Protein AF-A0A2T1C497-F1 (afdb_monomer)

Structure (mmCIF, N/CA/C/O backbone):
data_AF-A0A2T1C497-F1
#
_entry.id   AF-A0A2T1C497-F1
#
loop_
_atom_site.group_PDB
_atom_site.id
_atom_site.type_symbol
_atom_site.label_atom_id
_atom_site.label_alt_id
_atom_site.label_comp_id
_atom_site.label_asym_id
_atom_site.label_entity_id
_atom_site.label_seq_id
_atom_site.pdbx_PDB_ins_code
_atom_site.Cartn_x
_atom_site.Cartn_y
_atom_site.Cartn_z
_atom_site.occupancy
_atom_site.B_iso_or_equiv
_atom_site.auth_seq_id
_atom_site.auth_comp_id
_atom_site.auth_asym_id
_atom_site.auth_atom_id
_atom_site.pdbx_PDB_model_num
ATOM 1 N N . MET A 1 1 ? -52.859 -9.482 40.076 1.00 52.31 1 MET A N 1
ATOM 2 C CA . MET A 1 1 ? -51.855 -8.400 40.015 1.00 52.31 1 MET A CA 1
ATOM 3 C C . MET A 1 1 ? -51.204 -8.455 38.643 1.00 52.31 1 MET A C 1
ATOM 5 O O . MET A 1 1 ? -50.686 -9.506 38.298 1.00 52.31 1 MET A O 1
ATOM 9 N N . MET A 1 2 ? -51.295 -7.397 37.838 1.00 67.19 2 MET A N 1
ATOM 10 C CA . MET A 1 2 ? -50.586 -7.302 36.555 1.00 67.19 2 MET A CA 1
ATOM 11 C C . MET A 1 2 ? -49.305 -6.506 36.805 1.00 67.19 2 MET A C 1
ATOM 13 O O . MET A 1 2 ? -49.378 -5.345 37.199 1.00 67.19 2 MET A O 1
ATOM 17 N N . GLY A 1 3 ? -48.149 -7.156 36.679 1.00 69.44 3 GLY A N 1
ATOM 18 C CA . GLY A 1 3 ? -46.849 -6.512 36.849 1.00 69.44 3 GLY A CA 1
ATOM 19 C C . GLY A 1 3 ? -46.470 -5.728 35.597 1.00 69.44 3 GLY A C 1
ATOM 20 O O . GLY A 1 3 ? -46.554 -6.248 34.489 1.00 69.44 3 GLY A O 1
ATOM 21 N N . ILE A 1 4 ? -46.055 -4.479 35.777 1.00 73.62 4 ILE A N 1
ATOM 22 C CA . ILE A 1 4 ? -45.469 -3.647 34.725 1.00 73.62 4 ILE A CA 1
ATOM 23 C C . ILE A 1 4 ? -43.995 -4.032 34.536 1.00 73.62 4 ILE A C 1
ATOM 25 O O . ILE A 1 4 ? -43.206 -3.950 35.475 1.00 73.62 4 ILE A O 1
ATOM 29 N N . SER A 1 5 ? -43.617 -4.459 33.329 1.00 75.06 5 SER A N 1
ATOM 30 C CA . SER A 1 5 ? -42.212 -4.651 32.945 1.00 75.06 5 SER A CA 1
ATOM 31 C C . SER A 1 5 ? -41.606 -3.326 32.492 1.00 75.06 5 SER A C 1
ATOM 33 O O . SER A 1 5 ? -42.155 -2.656 31.620 1.00 75.06 5 SER A O 1
ATOM 35 N N . ILE A 1 6 ? -40.449 -2.973 33.052 1.00 75.44 6 ILE A N 1
ATOM 36 C CA . ILE A 1 6 ? -39.635 -1.831 32.624 1.00 75.44 6 ILE A CA 1
ATOM 37 C C . ILE A 1 6 ? -38.424 -2.390 31.873 1.00 75.44 6 ILE A C 1
ATOM 39 O O . ILE A 1 6 ? -37.670 -3.188 32.427 1.00 75.44 6 ILE A O 1
ATOM 43 N N . ALA A 1 7 ? -38.235 -1.981 30.618 1.00 76.50 7 ALA A N 1
ATOM 44 C CA . ALA A 1 7 ? -37.019 -2.272 29.865 1.00 76.50 7 ALA A CA 1
ATOM 45 C C . ALA A 1 7 ? -35.981 -1.169 30.127 1.00 76.50 7 ALA A C 1
ATOM 47 O O . ALA A 1 7 ? -36.227 0.003 29.845 1.00 76.50 7 ALA A O 1
ATOM 48 N N . LEU A 1 8 ? -34.821 -1.541 30.668 1.00 73.50 8 LEU A N 1
ATOM 49 C CA . LEU A 1 8 ? -33.668 -0.651 30.806 1.00 73.50 8 LEU A CA 1
ATOM 50 C C . LEU A 1 8 ? -32.884 -0.648 29.488 1.00 73.50 8 LEU A C 1
ATOM 52 O O . LEU A 1 8 ? -32.330 -1.671 29.091 1.00 73.50 8 LEU A O 1
ATOM 56 N N . VAL A 1 9 ? -32.825 0.499 28.809 1.00 76.00 9 VAL A N 1
ATOM 57 C CA . VAL A 1 9 ? -31.936 0.690 27.654 1.00 76.00 9 VAL A CA 1
ATOM 58 C C . VAL A 1 9 ? -30.534 0.978 28.188 1.00 76.00 9 VAL A C 1
ATOM 60 O O . VAL A 1 9 ? -30.273 2.062 28.707 1.00 76.00 9 VAL A O 1
ATOM 63 N N . GLN A 1 10 ? -29.631 0.001 28.100 1.00 77.00 10 GLN A N 1
ATOM 64 C CA . GLN A 1 10 ? -28.239 0.180 28.510 1.00 77.00 10 GLN A CA 1
ATOM 65 C C . GLN A 1 10 ? -27.448 0.842 27.372 1.00 77.00 10 GLN A C 1
ATOM 67 O O . GLN A 1 10 ? -27.285 0.260 26.301 1.00 77.00 10 GLN A O 1
ATOM 72 N N . ILE A 1 11 ? -26.945 2.056 27.598 1.00 74.25 11 ILE A N 1
ATOM 73 C CA . ILE A 1 11 ? -26.033 2.727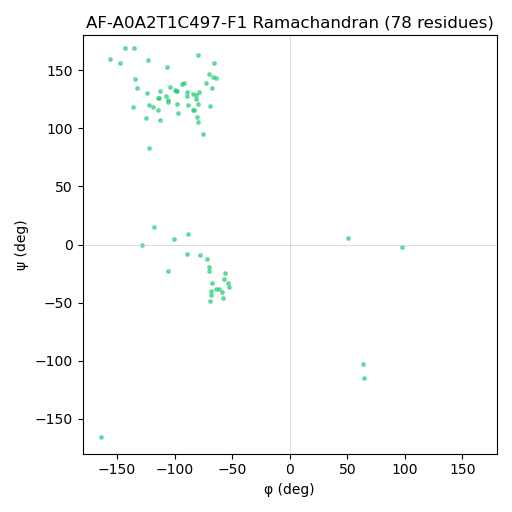 26.664 1.00 74.25 11 ILE A CA 1
ATOM 74 C C . ILE A 1 11 ? -24.633 2.147 26.900 1.00 74.25 11 ILE A C 1
ATOM 76 O O . ILE A 1 11 ? -24.035 2.380 27.949 1.00 74.25 11 ILE A O 1
ATOM 80 N N . ALA A 1 12 ? -24.115 1.364 25.953 1.00 78.12 12 ALA A N 1
ATOM 81 C CA . ALA A 1 12 ? -22.741 0.872 26.013 1.00 78.12 12 ALA A CA 1
ATOM 82 C C . ALA A 1 12 ? -21.771 1.962 25.509 1.00 78.12 12 ALA A C 1
ATOM 84 O O . ALA A 1 12 ? -21.986 2.492 24.416 1.00 78.12 12 ALA A O 1
ATOM 85 N N . PRO A 1 13 ? -20.710 2.316 26.259 1.00 75.06 13 PRO A N 1
ATOM 86 C CA . PRO A 1 13 ? -19.711 3.266 25.781 1.00 75.06 13 PRO A CA 1
ATOM 87 C C . PRO A 1 13 ? -18.913 2.670 24.610 1.00 75.06 13 PRO A C 1
ATOM 89 O O . PRO A 1 13 ? -18.466 1.525 24.671 1.00 75.06 13 PRO A O 1
ATOM 92 N N . SER A 1 14 ? -18.701 3.450 23.547 1.00 78.50 14 SER A N 1
ATOM 93 C CA . SER A 1 14 ? -17.792 3.084 22.456 1.00 78.50 14 SER A CA 1
ATOM 94 C C . SER A 1 14 ? -16.348 3.404 22.847 1.00 78.50 14 SER A C 1
ATOM 96 O O . SER A 1 14 ? -16.045 4.552 23.177 1.00 78.50 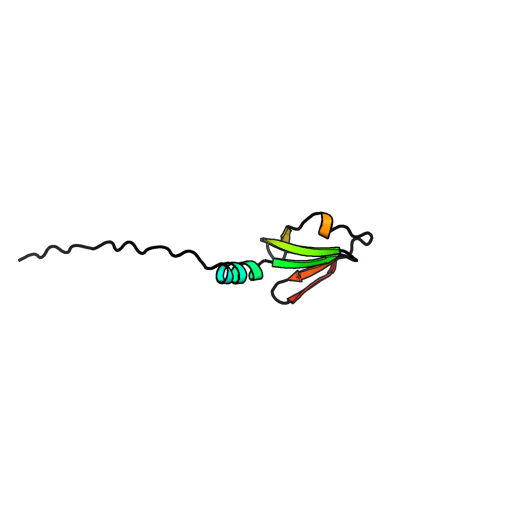14 SER A O 1
ATOM 98 N N . VAL A 1 15 ? -15.450 2.422 22.777 1.00 85.75 15 VAL A N 1
ATOM 99 C CA . VAL A 1 15 ? -14.011 2.617 23.016 1.00 85.75 15 VAL A CA 1
ATOM 100 C C . VAL A 1 15 ? -13.297 2.764 21.673 1.00 85.75 15 VAL A C 1
ATOM 102 O O . VAL A 1 15 ? -13.528 1.976 20.756 1.00 85.75 15 VAL A O 1
ATOM 105 N N . ALA A 1 16 ? -12.444 3.781 21.543 1.00 90.75 16 ALA A N 1
ATOM 106 C CA . ALA A 1 16 ? -11.612 3.956 20.356 1.00 90.75 16 ALA A CA 1
ATOM 107 C C . ALA A 1 16 ? -10.516 2.882 20.292 1.00 90.75 16 ALA A C 1
ATOM 109 O O . ALA A 1 16 ? -9.985 2.463 21.319 1.00 90.75 16 ALA A O 1
ATOM 110 N N . LEU A 1 17 ? -10.148 2.472 19.079 1.00 94.94 17 LEU A N 1
ATOM 111 C CA . LEU A 1 17 ? -9.038 1.546 18.874 1.00 94.94 17 LEU A CA 1
ATOM 112 C C . LEU A 1 17 ? -7.707 2.193 19.267 1.00 94.94 17 LEU A C 1
ATOM 114 O O . LEU A 1 17 ? -7.467 3.373 19.000 1.00 94.94 17 LEU A O 1
ATOM 118 N N . SER A 1 18 ? -6.812 1.389 19.834 1.00 96.56 18 SER A N 1
ATOM 119 C CA . SER A 1 18 ? -5.426 1.792 20.052 1.00 96.56 18 SER A CA 1
ATOM 120 C C . SER A 1 18 ? -4.694 2.006 18.717 1.00 96.56 18 SER A C 1
ATOM 122 O O . SER A 1 18 ? -5.037 1.383 17.704 1.00 96.56 18 SER A O 1
ATOM 124 N N . PRO A 1 19 ? -3.622 2.818 18.687 1.00 96.88 19 PRO A N 1
ATOM 125 C CA . PRO A 1 19 ? -2.795 2.981 17.490 1.00 96.88 19 PRO A CA 1
ATOM 126 C C . PRO A 1 19 ? -2.274 1.654 16.918 1.00 96.88 19 PRO A C 1
ATOM 128 O O . PRO A 1 19 ? -2.152 1.498 15.704 1.00 96.88 19 PRO A O 1
ATOM 131 N N . GLN A 1 20 ? -1.992 0.671 17.777 1.00 97.81 20 GLN A N 1
ATOM 132 C CA . GLN A 1 20 ? -1.530 -0.654 17.372 1.00 97.81 20 GLN A CA 1
ATOM 133 C C . GLN A 1 20 ? -2.631 -1.442 16.654 1.00 97.81 20 GLN A C 1
ATOM 135 O O . GLN A 1 20 ? -2.353 -2.121 15.666 1.00 97.81 20 GLN A O 1
ATOM 140 N N . GLU A 1 21 ? -3.875 -1.351 17.121 1.00 97.00 21 GLU A N 1
ATOM 141 C CA . GLU A 1 21 ? -5.031 -1.972 16.465 1.00 97.00 21 GLU A CA 1
ATOM 142 C C . GLU A 1 21 ? -5.340 -1.299 15.127 1.00 97.00 21 GLU A C 1
ATOM 144 O O . GLU A 1 21 ? -5.500 -1.996 14.123 1.00 97.00 21 GLU A O 1
ATOM 149 N N . VAL A 1 22 ? -5.310 0.037 15.076 1.00 96.56 22 VAL A N 1
ATOM 150 C CA . VAL A 1 22 ? -5.434 0.793 13.819 1.00 96.56 22 VAL A CA 1
ATOM 151 C C . VAL A 1 22 ? -4.339 0.379 12.836 1.0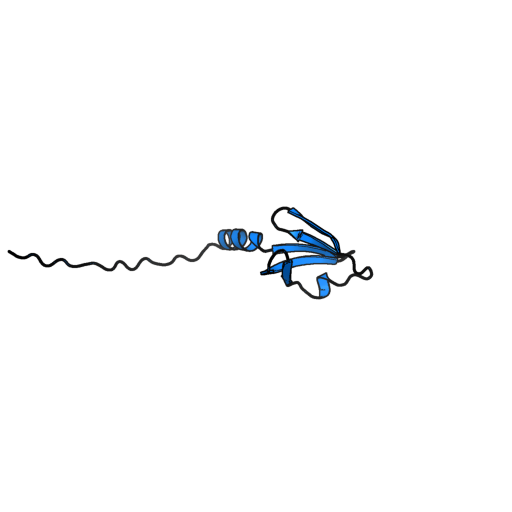0 96.56 22 VAL A C 1
ATOM 153 O O . VAL A 1 22 ? -4.629 0.074 11.682 1.00 96.56 22 VAL A O 1
ATOM 156 N N . GLY A 1 23 ? -3.089 0.275 13.293 1.00 96.94 23 GLY A N 1
ATOM 157 C CA . GLY A 1 23 ? -1.968 -0.169 12.465 1.00 96.94 23 GLY A CA 1
ATOM 158 C C . GLY A 1 23 ? -2.143 -1.590 11.922 1.00 96.94 23 GLY A C 1
ATOM 159 O O . GLY A 1 23 ? -1.819 -1.847 10.763 1.00 96.94 23 GLY A O 1
ATOM 160 N N . LYS A 1 24 ? -2.695 -2.519 12.715 1.00 96.50 24 LYS A N 1
ATOM 161 C CA . LYS A 1 24 ? -3.020 -3.881 12.250 1.00 96.50 24 LYS A CA 1
ATOM 162 C C . LYS A 1 24 ? -4.087 -3.874 11.156 1.00 96.50 24 LYS A C 1
ATOM 164 O O . LYS A 1 24 ? -3.984 -4.664 10.223 1.00 96.50 24 LYS A O 1
ATOM 169 N N . ILE A 1 25 ? -5.090 -3.003 11.263 1.00 95.62 25 ILE A N 1
ATOM 170 C CA . ILE A 1 25 ? -6.129 -2.849 10.237 1.00 95.62 25 ILE A CA 1
ATOM 171 C C . ILE A 1 25 ? -5.530 -2.221 8.975 1.00 95.62 25 ILE A C 1
ATOM 173 O O . ILE A 1 25 ? -5.683 -2.781 7.894 1.00 95.62 25 ILE A O 1
ATOM 177 N N . ALA A 1 26 ? -4.779 -1.126 9.112 1.00 96.12 26 ALA A N 1
ATOM 178 C CA . ALA A 1 26 ? -4.165 -0.415 7.992 1.00 96.12 26 ALA A CA 1
ATOM 179 C C . ALA A 1 26 ? -3.218 -1.309 7.175 1.00 96.12 26 ALA A C 1
ATOM 181 O O . ALA A 1 26 ? -3.258 -1.292 5.948 1.00 96.12 26 ALA A O 1
ATOM 182 N N . LYS A 1 27 ? -2.421 -2.162 7.833 1.00 96.19 27 LYS A N 1
ATOM 183 C CA . LYS A 1 27 ? -1.521 -3.110 7.151 1.00 96.19 27 LYS A CA 1
ATOM 184 C C . LYS A 1 27 ? -2.230 -4.041 6.164 1.00 96.19 27 LYS A C 1
ATOM 186 O O . LYS A 1 27 ? -1.585 -4.490 5.229 1.00 96.19 27 LYS A O 1
ATOM 191 N N . LYS A 1 28 ? -3.532 -4.305 6.331 1.00 95.31 28 LYS A N 1
ATOM 192 C CA . LYS A 1 28 ? -4.311 -5.149 5.408 1.00 95.31 28 LYS A CA 1
ATOM 193 C C . LYS A 1 28 ? -4.601 -4.488 4.058 1.00 95.31 28 LYS A C 1
ATOM 195 O O . LYS A 1 28 ? -5.075 -5.174 3.165 1.00 95.31 28 LYS A O 1
ATOM 200 N N . ILE A 1 29 ? -4.367 -3.182 3.918 1.00 95.38 29 ILE A N 1
ATOM 201 C CA . ILE A 1 29 ? -4.646 -2.425 2.685 1.00 95.38 29 ILE A CA 1
ATOM 202 C C . ILE A 1 29 ? -3.445 -1.602 2.199 1.00 95.38 29 ILE A C 1
ATOM 204 O O . ILE A 1 29 ? -3.541 -0.924 1.179 1.00 95.38 29 ILE A O 1
ATOM 208 N N . VAL A 1 30 ? -2.320 -1.636 2.917 1.00 97.44 30 VAL A N 1
ATOM 209 C CA . VAL A 1 30 ? -1.081 -0.947 2.531 1.00 97.44 30 VAL A CA 1
ATOM 210 C C . VAL A 1 30 ? -0.228 -1.870 1.670 1.00 97.44 30 VAL A C 1
ATOM 212 O O . VAL A 1 30 ? 0.093 -2.980 2.080 1.00 97.44 30 VAL A O 1
ATOM 215 N N . VAL A 1 31 ? 0.195 -1.392 0.505 1.00 96.94 31 VAL A N 1
ATOM 216 C CA . VAL A 1 31 ? 1.095 -2.112 -0.406 1.00 96.94 31 VAL A CA 1
ATOM 217 C C . VAL A 1 31 ? 2.489 -1.490 -0.380 1.00 96.94 31 VAL A C 1
ATOM 219 O O . VAL A 1 31 ? 2.637 -0.288 -0.135 1.00 96.94 31 VAL A O 1
ATOM 222 N N . ARG A 1 32 ? 3.519 -2.286 -0.676 1.00 96.56 32 ARG A N 1
ATOM 223 C CA . ARG A 1 32 ? 4.862 -1.774 -0.986 1.00 96.56 32 ARG A CA 1
ATOM 224 C C . ARG A 1 32 ? 4.989 -1.570 -2.492 1.00 96.56 32 ARG A C 1
ATOM 226 O O . ARG A 1 32 ? 4.531 -2.413 -3.259 1.00 96.56 32 ARG A O 1
ATOM 233 N N . ILE A 1 33 ? 5.616 -0.471 -2.900 1.00 95.44 33 ILE A N 1
ATOM 234 C CA . ILE A 1 33 ? 5.867 -0.143 -4.304 1.00 95.44 33 ILE A CA 1
ATOM 235 C C . ILE A 1 33 ? 7.371 0.037 -4.490 1.00 95.44 33 ILE A C 1
ATOM 237 O O . ILE A 1 33 ? 7.972 0.911 -3.865 1.00 95.44 33 ILE A O 1
ATOM 241 N N . ASP A 1 34 ? 7.950 -0.782 -5.363 1.00 93.38 34 ASP A N 1
ATOM 242 C CA . ASP A 1 34 ? 9.359 -0.731 -5.746 1.00 93.38 34 ASP A CA 1
ATOM 243 C C . ASP A 1 34 ? 9.444 -0.300 -7.224 1.00 93.38 34 ASP A C 1
ATOM 245 O O . ASP A 1 34 ? 9.105 -1.075 -8.119 1.00 93.38 34 ASP A O 1
ATOM 249 N N . ALA A 1 35 ? 9.873 0.933 -7.503 1.00 90.56 35 ALA A N 1
ATOM 250 C CA . ALA A 1 35 ? 9.901 1.538 -8.838 1.00 90.56 35 ALA A CA 1
ATOM 251 C C . ALA A 1 35 ? 11.326 1.984 -9.213 1.00 90.56 35 ALA A C 1
ATOM 253 O O . ALA A 1 35 ? 11.715 3.144 -9.063 1.00 90.56 35 ALA A O 1
ATOM 254 N N . GLY A 1 36 ? 12.133 1.045 -9.715 1.00 86.06 36 GLY A N 1
ATOM 255 C CA . GLY A 1 36 ? 13.530 1.307 -10.066 1.00 86.06 36 GLY A CA 1
ATOM 256 C C . GLY A 1 36 ? 14.368 1.665 -8.835 1.00 86.06 36 GLY A C 1
ATOM 257 O O . GLY A 1 36 ? 14.566 0.827 -7.960 1.00 86.06 36 GLY A O 1
ATOM 258 N N . THR A 1 37 ? 14.876 2.898 -8.780 1.00 86.19 37 THR A N 1
ATOM 259 C CA . THR A 1 37 ? 15.606 3.442 -7.619 1.00 86.19 37 THR A CA 1
ATOM 260 C C . THR A 1 37 ? 14.691 4.124 -6.597 1.00 86.19 37 THR A C 1
ATOM 262 O O . THR A 1 37 ? 15.157 4.480 -5.516 1.00 86.19 37 THR A O 1
ATOM 265 N N . SER A 1 38 ? 13.406 4.305 -6.919 1.00 89.38 38 SER A N 1
ATOM 266 C CA . SER A 1 38 ? 12.400 4.860 -6.016 1.00 89.38 38 SER A CA 1
ATOM 267 C C . SER A 1 38 ? 11.666 3.736 -5.286 1.00 89.38 38 SER A C 1
ATOM 269 O O . SER A 1 38 ? 11.324 2.710 -5.876 1.00 89.38 38 SER A O 1
ATOM 271 N N . GLN A 1 39 ? 11.415 3.920 -3.992 1.00 91.44 39 GLN A N 1
ATOM 272 C CA . GLN A 1 39 ? 10.648 2.990 -3.167 1.00 91.44 39 GLN A CA 1
ATOM 273 C C . GLN A 1 39 ? 9.650 3.771 -2.319 1.00 91.44 39 GLN A C 1
ATOM 275 O O . GLN A 1 39 ? 9.947 4.855 -1.816 1.00 91.44 39 GLN A O 1
ATOM 280 N N . GLY A 1 40 ? 8.464 3.201 -2.132 1.00 94.44 40 GLY A N 1
ATOM 281 C CA . GLY A 1 40 ? 7.435 3.803 -1.305 1.00 94.44 40 GLY A CA 1
ATOM 282 C C . GLY A 1 40 ? 6.333 2.832 -0.921 1.00 94.44 40 GLY A C 1
ATOM 283 O O . GLY A 1 40 ? 6.446 1.610 -1.035 1.00 94.44 40 GLY A O 1
ATOM 284 N N . SER A 1 41 ? 5.242 3.401 -0.431 1.00 96.75 41 SER A N 1
ATOM 285 C CA . SER A 1 41 ? 4.032 2.662 -0.090 1.00 96.75 41 SER A CA 1
ATOM 286 C C . SER A 1 41 ? 2.837 3.226 -0.844 1.00 96.75 41 SER A C 1
ATOM 288 O O . SER A 1 41 ? 2.842 4.371 -1.305 1.00 96.75 41 SER A O 1
ATOM 290 N N . GLY A 1 42 ? 1.803 2.409 -0.961 1.00 96.62 42 GLY A N 1
ATOM 291 C CA . GLY A 1 42 ? 0.500 2.821 -1.457 1.00 96.62 42 GLY A CA 1
ATOM 292 C C . GLY A 1 42 ? -0.612 2.265 -0.583 1.00 96.62 42 GLY A C 1
ATOM 293 O O . GLY A 1 42 ? -0.374 1.414 0.274 1.00 96.62 42 GLY A O 1
ATOM 294 N N . VAL A 1 43 ? -1.828 2.746 -0.806 1.00 97.38 43 VAL A N 1
ATOM 295 C CA . VAL A 1 43 ? -3.030 2.270 -0.115 1.00 97.38 43 VAL A CA 1
ATOM 296 C C . VAL A 1 43 ? -4.050 1.825 -1.151 1.00 97.38 43 VAL A C 1
ATOM 298 O O . VAL A 1 43 ? -4.334 2.564 -2.092 1.00 97.38 43 VAL A O 1
ATOM 301 N N . ILE A 1 44 ? -4.600 0.626 -0.973 1.00 95.69 44 ILE A N 1
ATOM 302 C CA . ILE A 1 44 ? -5.727 0.126 -1.761 1.00 95.69 44 ILE A CA 1
ATOM 303 C C . ILE A 1 44 ? -6.967 0.942 -1.383 1.00 95.69 44 ILE A C 1
ATOM 305 O O . ILE A 1 44 ? -7.382 0.939 -0.224 1.00 95.69 44 ILE A O 1
ATOM 309 N N . ILE A 1 45 ? -7.547 1.642 -2.359 1.00 96.56 45 ILE A N 1
ATOM 310 C CA . ILE A 1 45 ? -8.731 2.498 -2.171 1.00 96.56 45 ILE A CA 1
ATOM 311 C C . ILE A 1 45 ? -10.007 1.884 -2.753 1.00 96.56 45 ILE A C 1
ATOM 313 O O . ILE A 1 45 ? -11.101 2.222 -2.308 1.00 96.56 45 ILE A O 1
ATOM 317 N N . SER A 1 46 ? -9.879 0.962 -3.709 1.00 95.50 46 SER A N 1
ATOM 318 C CA . SER A 1 46 ? -10.988 0.154 -4.213 1.00 95.50 46 SER A CA 1
ATOM 319 C C . SER A 1 46 ? -10.490 -1.156 -4.822 1.00 95.50 46 SER A C 1
ATOM 321 O O . SER A 1 46 ? -9.315 -1.304 -5.175 1.00 95.50 46 SER A O 1
ATOM 323 N N . HIS A 1 47 ? -11.403 -2.120 -4.910 1.00 90.94 47 HIS A N 1
ATOM 324 C CA . HIS A 1 47 ? -11.186 -3.413 -5.541 1.00 90.94 47 HIS A CA 1
ATOM 325 C C . HIS A 1 47 ? -12.406 -3.747 -6.401 1.00 90.94 47 HIS A C 1
ATOM 327 O O . HIS A 1 47 ? -13.517 -3.866 -5.881 1.00 90.94 47 HIS A O 1
ATOM 333 N N . GLU A 1 48 ? -12.191 -3.881 -7.707 1.00 95.12 48 GLU A N 1
ATOM 334 C CA . GLU A 1 48 ? -13.232 -4.142 -8.699 1.00 95.12 48 GLU A CA 1
ATOM 335 C C . GLU A 1 48 ? -12.870 -5.400 -9.491 1.00 95.12 48 GLU A C 1
ATOM 337 O O . GLU A 1 48 ? -11.924 -5.419 -10.281 1.00 95.12 48 GLU A O 1
ATOM 342 N N . GLY A 1 49 ? -13.614 -6.485 -9.261 1.00 92.94 49 GLY A N 1
ATOM 343 C CA . GLY A 1 49 ? -13.341 -7.779 -9.885 1.00 92.94 49 GLY A CA 1
ATOM 344 C C . GLY A 1 49 ? -11.992 -8.350 -9.450 1.00 92.94 49 GLY A C 1
ATOM 345 O O . GLY A 1 49 ? -11.890 -8.889 -8.355 1.00 92.94 49 GLY A O 1
ATOM 346 N N . ASN A 1 50 ? -10.989 -8.247 -10.325 1.00 88.31 50 ASN A N 1
ATOM 347 C CA . ASN A 1 50 ? -9.616 -8.711 -10.095 1.00 88.31 50 ASN A CA 1
ATOM 348 C C . ASN A 1 50 ? -8.597 -7.552 -10.146 1.00 88.31 50 ASN A C 1
ATOM 350 O O . ASN A 1 50 ? -7.394 -7.778 -10.304 1.00 88.31 50 ASN A O 1
ATOM 354 N N . THR A 1 51 ? -9.089 -6.312 -10.076 1.00 90.25 51 THR A N 1
ATOM 355 C CA . THR A 1 51 ? -8.300 -5.087 -10.199 1.00 90.25 51 THR A CA 1
ATOM 356 C C . THR A 1 51 ? -8.295 -4.345 -8.872 1.00 90.25 51 THR A C 1
ATOM 358 O O . THR A 1 51 ? -9.347 -4.008 -8.328 1.00 90.25 51 THR A O 1
ATOM 361 N N . TYR A 1 52 ? -7.101 -4.042 -8.369 1.00 91.19 52 TYR A N 1
ATOM 362 C CA . TYR A 1 52 ? -6.909 -3.169 -7.216 1.00 91.19 52 TYR A CA 1
ATOM 363 C C . TYR A 1 52 ? -6.538 -1.763 -7.679 1.00 91.19 52 TYR A C 1
ATOM 365 O O . TYR A 1 52 ? -5.618 -1.590 -8.480 1.00 91.19 52 TYR A O 1
ATOM 373 N N . HIS A 1 53 ? -7.200 -0.750 -7.124 1.00 94.25 53 HIS A N 1
ATOM 374 C CA . HIS A 1 53 ? -6.816 0.644 -7.316 1.00 94.25 53 HIS A CA 1
ATOM 375 C C . HIS A 1 53 ? -5.994 1.107 -6.119 1.00 94.25 53 HIS A C 1
ATOM 377 O O . HIS A 1 53 ? -6.458 1.073 -4.977 1.00 94.25 53 HIS A O 1
ATOM 383 N N . VAL A 1 54 ? -4.765 1.543 -6.387 1.00 95.19 54 VAL A N 1
ATOM 384 C CA . VAL A 1 54 ? -3.796 1.936 -5.362 1.00 95.19 54 VAL A CA 1
ATOM 385 C C . VAL A 1 54 ? -3.497 3.425 -5.479 1.00 95.19 54 VAL A C 1
ATOM 387 O O . VAL A 1 54 ? -3.081 3.903 -6.532 1.00 95.19 54 VAL A O 1
ATOM 390 N N . LEU A 1 55 ? -3.659 4.153 -4.375 1.00 97.06 55 LEU A N 1
ATOM 391 C CA . LEU A 1 55 ? -3.198 5.531 -4.246 1.00 97.06 55 LEU A CA 1
ATOM 392 C C . LEU A 1 55 ? -1.759 5.544 -3.717 1.00 97.06 55 LEU A C 1
ATOM 394 O O . LEU A 1 55 ? -1.459 4.906 -2.708 1.00 97.06 55 LEU A O 1
ATOM 398 N N . THR A 1 56 ? -0.875 6.300 -4.363 1.00 95.88 56 THR A N 1
ATOM 399 C CA . THR A 1 56 ? 0.498 6.533 -3.897 1.00 95.88 56 THR A CA 1
ATOM 400 C C . THR A 1 56 ? 0.939 7.964 -4.197 1.00 95.88 56 THR A C 1
ATOM 402 O O . THR A 1 56 ? 0.266 8.706 -4.916 1.00 95.88 56 THR A O 1
ATOM 405 N N . ALA A 1 57 ? 2.071 8.372 -3.631 1.00 95.06 57 ALA A N 1
ATOM 406 C CA . ALA A 1 57 ? 2.659 9.664 -3.931 1.00 95.06 57 ALA A CA 1
ATOM 407 C C . ALA A 1 57 ? 3.272 9.661 -5.337 1.00 95.06 57 ALA A C 1
ATOM 409 O O . ALA A 1 57 ? 3.970 8.726 -5.726 1.00 95.06 57 ALA A O 1
ATOM 410 N N . LYS A 1 58 ? 3.090 10.762 -6.077 1.00 91.94 58 LYS A N 1
ATOM 411 C CA . LYS A 1 58 ? 3.628 10.914 -7.440 1.00 91.94 58 LYS A CA 1
ATOM 412 C C . LYS A 1 58 ? 5.132 10.626 -7.521 1.00 91.94 58 LYS A C 1
ATOM 414 O O . LYS A 1 58 ? 5.579 10.045 -8.500 1.00 91.94 58 LYS A O 1
ATOM 419 N N . HIS A 1 59 ? 5.898 11.001 -6.492 1.00 90.50 59 HIS A N 1
ATOM 420 C CA . HIS A 1 59 ? 7.348 10.806 -6.492 1.00 90.50 59 HIS A CA 1
ATOM 421 C C . HIS A 1 59 ? 7.788 9.340 -6.374 1.00 90.50 59 HIS A C 1
ATOM 423 O O . HIS A 1 59 ? 8.890 9.003 -6.797 1.00 90.50 59 HIS A O 1
ATOM 429 N N . VAL A 1 60 ? 6.934 8.461 -5.839 1.00 91.50 60 VAL A N 1
ATOM 430 C CA . VAL A 1 60 ? 7.201 7.015 -5.780 1.00 91.50 60 VAL A CA 1
ATOM 431 C C . VAL A 1 60 ? 7.208 6.428 -7.189 1.00 91.50 60 VAL A C 1
ATOM 433 O O . VAL A 1 60 ? 8.006 5.553 -7.488 1.00 91.50 60 VAL A O 1
ATOM 436 N N . MET A 1 61 ? 6.381 6.975 -8.082 1.00 88.69 61 MET A N 1
ATOM 437 C CA . MET A 1 61 ? 6.260 6.525 -9.471 1.00 88.69 61 MET A CA 1
ATOM 438 C C . MET A 1 61 ? 7.247 7.218 -10.424 1.00 88.69 61 MET A C 1
ATOM 440 O O . MET A 1 61 ? 7.139 7.052 -11.638 1.00 88.69 61 MET A O 1
ATOM 444 N N . PHE A 1 62 ? 8.212 7.996 -9.918 1.00 80.50 62 PHE A N 1
ATOM 445 C CA . PHE A 1 62 ? 9.295 8.510 -10.756 1.00 80.50 62 PHE A CA 1
ATOM 446 C C . PHE A 1 62 ? 10.296 7.390 -11.048 1.00 80.5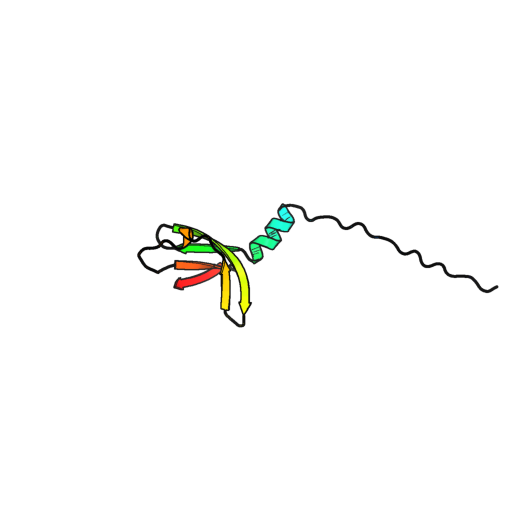0 62 PHE A C 1
ATOM 448 O O . PHE A 1 62 ? 11.212 7.133 -10.273 1.00 80.50 62 PHE A O 1
ATOM 455 N N . THR A 1 63 ? 10.118 6.730 -12.189 1.00 68.00 63 THR A N 1
ATOM 456 C CA . THR A 1 63 ? 11.074 5.773 -12.749 1.00 68.00 63 THR A CA 1
ATOM 457 C C . THR A 1 63 ? 11.284 6.074 -14.228 1.00 68.00 63 THR A C 1
ATOM 459 O O . THR A 1 63 ? 10.329 6.295 -14.967 1.00 68.00 63 THR A O 1
ATOM 462 N N . GLU A 1 64 ? 12.538 6.076 -14.681 1.00 66.00 64 GLU A N 1
ATOM 463 C CA . GLU A 1 64 ? 12.878 6.262 -16.101 1.00 66.00 64 GLU A CA 1
ATOM 464 C C . GLU A 1 64 ? 12.471 5.057 -16.961 1.00 66.00 64 GLU A C 1
ATOM 466 O O . GLU A 1 64 ? 12.357 5.167 -18.179 1.00 66.00 64 GLU A O 1
ATOM 471 N N . LYS A 1 65 ? 12.264 3.890 -16.336 1.00 67.62 65 LYS A N 1
ATOM 472 C CA . LYS A 1 65 ? 12.086 2.612 -17.036 1.00 67.62 65 LYS A CA 1
ATOM 473 C C . LYS A 1 65 ? 10.630 2.164 -17.166 1.00 67.62 65 LYS A C 1
ATOM 475 O O . LYS A 1 65 ? 10.405 1.058 -17.640 1.00 67.62 65 LYS 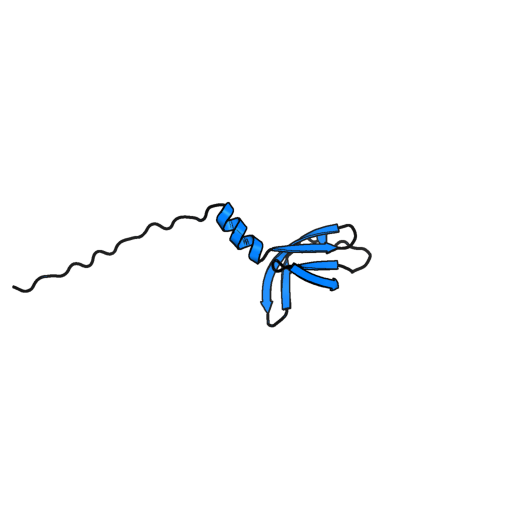A O 1
ATOM 480 N N . ASN A 1 66 ? 9.659 2.976 -16.733 1.00 72.06 66 ASN A N 1
ATOM 481 C CA . ASN A 1 66 ? 8.226 2.634 -16.628 1.00 72.06 66 ASN A CA 1
ATOM 482 C C . ASN A 1 66 ? 7.909 1.319 -15.886 1.00 72.06 66 ASN A C 1
ATOM 484 O O . ASN A 1 66 ? 6.748 0.938 -15.814 1.00 72.06 66 ASN A O 1
ATOM 488 N N . SER A 1 67 ? 8.913 0.663 -15.299 1.00 86.06 67 SER A N 1
ATOM 489 C CA . SER A 1 67 ? 8.770 -0.623 -14.639 1.00 86.06 67 SER A CA 1
ATOM 490 C C . SER A 1 67 ? 8.668 -0.455 -13.129 1.00 86.06 67 SER A C 1
ATOM 492 O O . SER A 1 67 ? 9.517 0.226 -12.530 1.00 86.06 67 SER A O 1
ATOM 494 N N . TYR A 1 68 ? 7.705 -1.120 -12.503 1.00 91.69 68 TYR A N 1
ATOM 495 C CA . TYR A 1 68 ? 7.542 -1.143 -11.053 1.00 91.69 68 TYR A CA 1
ATOM 496 C C . TYR A 1 68 ? 6.968 -2.475 -10.560 1.00 91.69 68 TYR A C 1
ATOM 498 O O . TYR A 1 68 ? 6.309 -3.218 -11.283 1.00 91.69 68 TYR A O 1
ATOM 506 N N . ALA A 1 69 ? 7.232 -2.783 -9.293 1.00 94.00 69 ALA A N 1
ATOM 507 C CA . ALA A 1 69 ? 6.651 -3.912 -8.591 1.00 94.00 69 ALA A CA 1
ATOM 5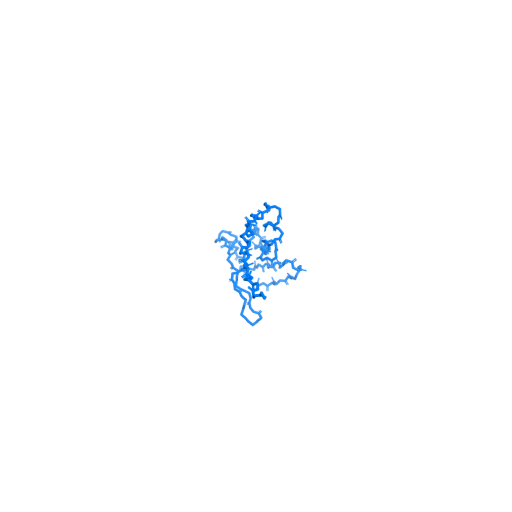08 C C . ALA A 1 69 ? 5.720 -3.417 -7.484 1.00 94.00 69 ALA A C 1
ATOM 510 O O . ALA A 1 69 ? 6.108 -2.570 -6.678 1.00 94.00 69 ALA A O 1
ATOM 511 N N . VAL A 1 70 ? 4.519 -3.983 -7.412 1.00 94.44 70 VAL A N 1
ATOM 512 C CA . VAL A 1 70 ? 3.599 -3.803 -6.285 1.00 94.44 70 VAL A CA 1
ATOM 513 C C . VAL A 1 70 ? 3.574 -5.094 -5.486 1.00 94.44 70 VAL A C 1
ATOM 515 O O . VAL A 1 70 ? 3.366 -6.165 -6.051 1.00 94.44 70 VAL A O 1
ATOM 518 N N . ILE A 1 71 ? 3.804 -4.990 -4.180 1.00 95.44 71 ILE A N 1
ATOM 519 C CA . ILE A 1 71 ? 3.750 -6.113 -3.252 1.00 95.44 71 ILE A CA 1
ATOM 520 C C . ILE A 1 71 ? 2.589 -5.891 -2.294 1.00 95.44 71 ILE A C 1
ATOM 522 O O . ILE A 1 71 ? 2.582 -4.918 -1.529 1.00 95.44 71 ILE A O 1
ATOM 526 N N . THR A 1 72 ? 1.607 -6.780 -2.362 1.00 93.00 72 THR A N 1
ATOM 527 C CA . THR A 1 72 ? 0.390 -6.740 -1.550 1.00 93.00 72 THR A CA 1
ATOM 528 C C . THR A 1 72 ? 0.634 -7.276 -0.131 1.00 93.00 72 THR A C 1
ATOM 530 O O . THR A 1 72 ? 1.664 -7.903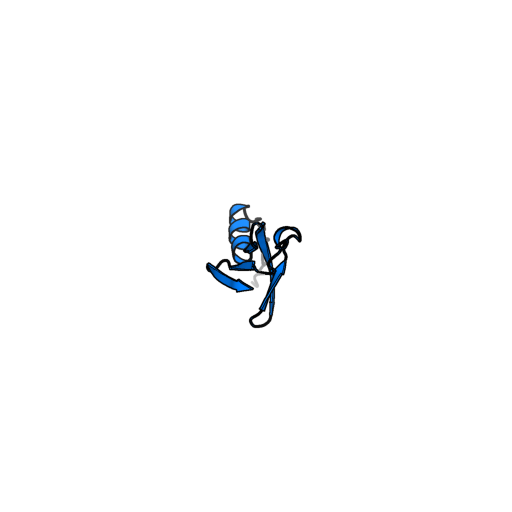 0.131 1.00 93.00 72 THR A O 1
ATOM 533 N N . PRO A 1 73 ? -0.270 -7.001 0.832 1.00 91.25 73 PRO A N 1
ATOM 534 C CA . PRO A 1 73 ? -0.125 -7.442 2.225 1.00 91.25 73 PRO A CA 1
ATOM 535 C C . PRO A 1 73 ? 0.031 -8.954 2.427 1.00 91.25 73 PRO A C 1
ATOM 537 O O . PRO A 1 73 ? 0.642 -9.376 3.406 1.00 91.25 73 PRO A O 1
ATOM 540 N N . ASP A 1 74 ? -0.545 -9.754 1.534 1.00 89.81 74 ASP A N 1
ATOM 541 C CA . ASP A 1 74 ? -0.434 -11.219 1.485 1.00 89.81 74 ASP A CA 1
ATOM 542 C C . ASP A 1 74 ? 0.899 -11.709 0.893 1.00 89.81 74 ASP A C 1
ATOM 544 O O . ASP A 1 74 ? 1.238 -12.882 1.029 1.00 89.81 74 ASP A O 1
ATOM 548 N N . GLY A 1 75 ? 1.697 -10.802 0.328 1.00 89.50 75 GLY A N 1
ATOM 549 C CA . GLY A 1 75 ? 3.019 -11.079 -0.221 1.00 89.50 75 GLY A CA 1
ATOM 550 C C . GLY A 1 75 ? 3.041 -11.292 -1.731 1.00 89.50 75 GLY A C 1
ATOM 551 O O . GLY A 1 75 ? 4.139 -11.442 -2.277 1.00 89.50 75 GLY A O 1
ATOM 552 N N . ASP A 1 76 ? 1.891 -11.254 -2.411 1.00 92.00 76 ASP A N 1
ATOM 553 C CA . ASP A 1 76 ? 1.853 -11.377 -3.867 1.00 92.00 76 ASP A CA 1
ATOM 554 C C . ASP A 1 76 ? 2.567 -10.198 -4.532 1.00 92.00 76 ASP A C 1
ATOM 556 O O . ASP A 1 76 ? 2.531 -9.055 -4.067 1.00 92.00 76 ASP A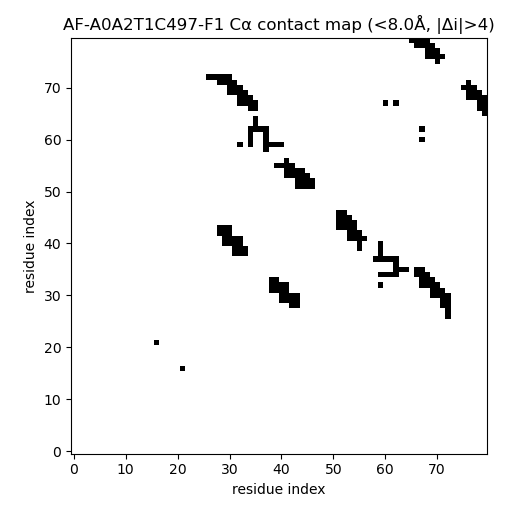 O 1
ATOM 560 N N . ARG A 1 77 ? 3.264 -10.489 -5.633 1.00 94.00 77 ARG A N 1
ATOM 561 C CA . ARG A 1 77 ? 4.085 -9.518 -6.357 1.00 94.00 77 ARG A CA 1
ATOM 562 C C . ARG A 1 77 ? 3.577 -9.345 -7.782 1.00 94.00 77 ARG A C 1
ATOM 564 O O . ARG A 1 77 ? 3.657 -10.267 -8.587 1.00 94.00 77 ARG A O 1
ATOM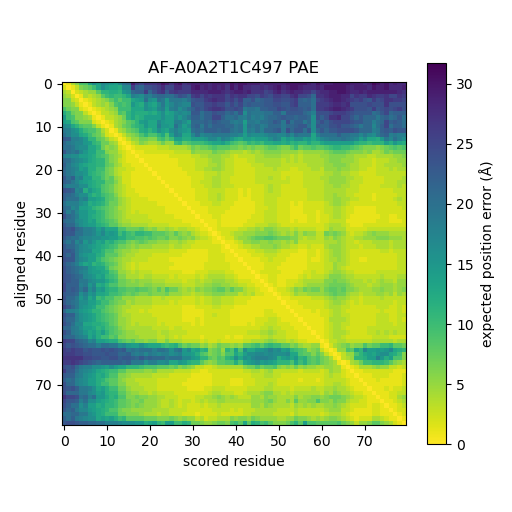 571 N N . TYR A 1 78 ? 3.162 -8.127 -8.104 1.00 91.88 78 TYR A N 1
ATOM 572 C CA . TYR A 1 78 ? 2.686 -7.719 -9.422 1.00 91.88 78 TYR A CA 1
ATOM 573 C C . TYR A 1 78 ? 3.757 -6.868 -10.101 1.00 91.88 78 TYR A C 1
ATOM 575 O O . TYR A 1 78 ? 4.207 -5.880 -9.524 1.00 91.88 78 TYR A O 1
ATOM 583 N N . LEU A 1 79 ? 4.187 -7.264 -11.298 1.00 90.69 79 LEU A N 1
ATOM 584 C CA . LEU A 1 79 ? 5.167 -6.532 -12.102 1.00 90.69 79 LEU A CA 1
ATOM 585 C C . LEU A 1 79 ? 4.453 -5.806 -13.242 1.00 90.69 79 LEU A C 1
ATOM 587 O O . LEU A 1 79 ? 3.601 -6.398 -13.907 1.00 90.69 79 LEU A O 1
ATOM 591 N N . HIS A 1 80 ? 4.829 -4.553 -13.465 1.00 82.19 80 HIS A N 1
ATOM 592 C CA . HIS A 1 80 ? 4.432 -3.751 -14.616 1.00 82.19 80 HIS A CA 1
ATOM 593 C C . HIS A 1 80 ? 5.667 -3.096 -15.227 1.00 82.19 80 HIS A C 1
ATOM 595 O O . HIS A 1 80 ? 6.621 -2.844 -14.452 1.00 82.19 80 HIS A O 1
#

Sequence (80 aa):
MMGISIALVQIAPSVALSPQEVGKIAKKIVVRIDAGTSQGSGVIISHEGNTYHVLTAKHVMFTEKNSYAVITPDGDRYLH

pLDDT: mean 88.32, std 9.87, range [52.31, 97.81]

Organism: NCBI:txid1296344

Solvent-accessible surface area (backbone atoms only — not comparable to full-atom values): 5033 Å² total; per-residue (Å²): 135,86,84,84,85,82,84,82,84,79,84,77,84,86,79,82,78,51,71,67,56,49,48,60,57,49,47,72,42,37,27,43,35,45,14,78,95,24,67,45,57,30,36,59,78,48,76,56,97,92,45,76,42,68,50,61,58,73,71,35,69,55,40,96,75,75,39,36,36,41,31,44,66,91,64,53,74,48,80,79

Secondary structure (DSSP, 8-state):
--PPP------PPPPPPPHHHHHHHHTTTEEEEEETTEEEEEEEEEEETTEEEEEE-GGGG--TT---EEE-TT--EEE-

Mean predicted aligned error: 8.15 Å

Foldseek 3Di:
DDDDDDDDDDDDDDDDDDPVVVVVVQLQFKKWKAAPPATDIWGFPDDDDPDTDTDDDPRSCPHPVNWMWIAHSVGDIDID

Nearest PDB structures (foldseek):
  1y8t-assembly1_A  TM=8.354E-01  e=2.484E-02  Mycobacterium tuberculosis H37Rv
  3lt3-assembly3_A  TM=6.911E-01  e=3.291E-01  Mycobacterium tuberculosis H37Rv
  8phd-assembly2_D  TM=4.765E-01  e=1.959E+00  Homo sapiens
  2rnz-assembly1_A  TM=3.307E-01  e=2.084E+00  Saccharomyces cerevisiae
  6gzz-assembly1_X3  TM=2.864E-01  e=3.855E+00  Thermus thermophilus HB8

Radius of gyration: 22.7 Å; Cα contacts (8 Å, |Δi|>4): 103; chains: 1; bounding box: 68×22×57 Å

InterPro domains:
  IPR009003 Peptidase S1, PA clan [SSF50494] (4-78)